Protein AF-A0AAW0JNK1-F1 (afdb_monomer)

pLDDT: mean 72.62, std 18.46, range [30.25, 90.38]

Radius of gyration: 19.24 Å; Cα contacts (8 Å, |Δi|>4): 145; chains: 1; bounding box: 50×34×42 Å

Organism: Quercus suber (NCBI:txid58331)

Solvent-accessible surface area (backbone atoms only — not comparable to full-atom values): 7433 Å² total; per-residue (Å²): 136,84,82,71,46,81,46,77,49,74,52,76,46,60,52,57,95,60,93,60,35,86,75,41,52,74,50,39,40,41,36,44,36,30,74,84,40,90,42,68,67,61,91,78,71,60,49,79,70,88,80,97,74,88,43,70,46,66,87,48,89,91,49,86,42,62,51,79,50,91,86,62,70,65,60,46,52,51,50,19,55,48,36,47,73,55,46,91,70,65,83,69,82,94,64,83,85,69,64,99,65,90,74,58,56,8,43,47,83,45,79,61,76,134

InterPro domains:
  IPR013528 Hydroxymethylglutaryl-coenzyme A synthase, N-terminal [PF01154] (10-38)
  IPR013746 Hydroxymethylglutaryl-coenzyme A synthase, C-terminal domain [PF08540] (39-66)
  IPR016039 Thiolase-like [G3DSA:3.40.47.10] (6-85)

Secondary structure (DSSP, 8-state):
-PPPEEEEEEEEE---SSTTGGG-EEEEEEEEEEET-SEE--TT----------SEE---TT-SPPEE-S--HHHHHHHHHHHHHHTTS----S---S-SS---EEEEEEEE--

Structure (mmCIF, N/CA/C/O backbone):
data_AF-A0AAW0JNK1-F1
#
_entry.id   AF-A0AAW0JNK1-F1
#
loop_
_atom_site.group_PDB
_atom_site.id
_atom_site.type_symbol
_atom_site.label_atom_id
_atom_site.label_alt_id
_atom_site.label_comp_id
_atom_site.label_asym_id
_atom_site.label_entity_id
_atom_site.label_seq_id
_atom_site.pdbx_PDB_ins_code
_atom_site.Cartn_x
_atom_site.Cartn_y
_atom_site.Cartn_z
_atom_site.occupancy
_atom_site.B_iso_or_equiv
_atom_site.auth_seq_id
_atom_site.auth_comp_id
_atom_site.auth_asym_id
_atom_site.auth_atom_id
_atom_site.pdbx_PDB_model_num
ATOM 1 N N . MET A 1 1 ? -21.231 -11.795 23.353 1.00 54.16 1 MET A N 1
ATOM 2 C CA . MET A 1 1 ? -19.908 -12.040 22.741 1.00 54.16 1 MET A CA 1
ATOM 3 C C . MET A 1 1 ? -19.874 -11.276 21.424 1.00 54.16 1 MET A C 1
ATOM 5 O O . MET A 1 1 ? -20.592 -11.650 20.509 1.00 54.16 1 MET A O 1
ATOM 9 N N . LEU A 1 2 ? -19.198 -10.124 21.371 1.00 57.62 2 LEU A N 1
ATOM 10 C CA . LEU A 1 2 ? -19.152 -9.286 20.163 1.00 57.62 2 LEU A CA 1
ATOM 11 C C . LEU A 1 2 ? -18.165 -9.913 19.161 1.00 57.62 2 LEU A C 1
ATOM 13 O O . LEU A 1 2 ? -17.064 -10.269 19.581 1.00 57.62 2 LEU A O 1
ATOM 17 N N . PRO A 1 3 ? -18.527 -10.084 17.877 1.00 63.84 3 PRO A N 1
ATOM 18 C CA . PRO A 1 3 ? -17.631 -10.697 16.905 1.00 63.84 3 PRO A CA 1
ATOM 19 C C . PRO A 1 3 ? -16.473 -9.747 16.576 1.00 63.84 3 PRO A C 1
ATOM 21 O O . PRO A 1 3 ? -16.687 -8.602 16.175 1.00 63.84 3 PRO A O 1
ATOM 24 N N . LEU A 1 4 ? -15.245 -10.237 16.745 1.00 72.00 4 LEU A N 1
ATOM 25 C CA . LEU A 1 4 ? -14.027 -9.588 16.265 1.00 72.00 4 LEU A CA 1
ATOM 26 C C . LEU A 1 4 ? -13.764 -10.035 14.824 1.00 72.00 4 LEU A C 1
ATOM 28 O O . LEU A 1 4 ? -13.703 -11.232 14.543 1.00 72.00 4 LEU A O 1
ATOM 32 N N . LEU A 1 5 ? -13.596 -9.079 13.915 1.00 77.81 5 LEU A N 1
ATOM 33 C CA . LEU A 1 5 ? -13.243 -9.346 12.524 1.00 77.81 5 LEU A CA 1
ATOM 34 C C . LEU A 1 5 ? -11.720 -9.284 12.366 1.00 77.81 5 LEU A C 1
ATOM 36 O O . LEU A 1 5 ? -11.083 -8.331 12.811 1.00 77.81 5 LEU A O 1
ATOM 40 N N . HIS A 1 6 ? -11.147 -10.290 11.711 1.00 84.12 6 HIS A N 1
ATOM 41 C CA . HIS A 1 6 ? -9.720 -10.360 11.410 1.00 84.12 6 HIS A CA 1
ATOM 42 C C . HIS A 1 6 ? -9.507 -10.062 9.926 1.00 84.12 6 HIS A C 1
ATOM 44 O O . HIS A 1 6 ? -10.127 -10.693 9.072 1.00 84.12 6 HIS A O 1
ATOM 50 N N . LEU A 1 7 ? -8.638 -9.100 9.622 1.00 84.19 7 LEU A N 1
ATOM 51 C CA . LEU A 1 7 ? -8.221 -8.754 8.268 1.00 84.19 7 LEU A CA 1
ATOM 52 C C . LEU A 1 7 ? -6.709 -8.961 8.152 1.00 84.19 7 LEU A C 1
ATOM 54 O O . LEU A 1 7 ? -5.952 -8.425 8.956 1.00 84.19 7 LEU A O 1
ATOM 58 N N . ALA A 1 8 ? -6.268 -9.719 7.152 1.00 87.50 8 ALA A N 1
ATOM 59 C CA . ALA A 1 8 ? -4.855 -9.947 6.870 1.00 87.50 8 ALA A CA 1
ATOM 60 C C . ALA A 1 8 ? -4.520 -9.453 5.462 1.00 87.50 8 ALA A C 1
ATOM 62 O O . ALA A 1 8 ? -5.263 -9.716 4.516 1.00 87.50 8 ALA A O 1
ATOM 63 N N . THR A 1 9 ? -3.403 -8.743 5.326 1.00 86.88 9 THR A N 1
ATOM 64 C CA . THR A 1 9 ? -2.850 -8.329 4.037 1.00 86.88 9 THR A CA 1
ATOM 65 C C . THR A 1 9 ? -1.389 -8.738 3.950 1.00 86.88 9 THR A C 1
ATOM 67 O O . THR A 1 9 ? -0.624 -8.606 4.905 1.00 86.88 9 THR A O 1
ATOM 70 N N . THR A 1 10 ? -0.994 -9.252 2.791 1.00 88.69 10 THR A N 1
ATOM 71 C CA . THR A 1 10 ? 0.381 -9.649 2.493 1.00 88.69 10 THR A CA 1
ATOM 72 C C . THR A 1 10 ? 0.746 -9.153 1.104 1.00 88.69 10 THR A C 1
ATOM 74 O O . THR A 1 10 ? -0.091 -9.123 0.202 1.00 88.69 10 THR A O 1
ATOM 77 N N . ALA A 1 11 ? 1.989 -8.715 0.935 1.00 86.69 11 ALA A N 1
ATOM 78 C CA . ALA A 1 11 ? 2.492 -8.248 -0.345 1.00 86.69 11 ALA A CA 1
ATOM 79 C C . ALA A 1 11 ? 3.959 -8.635 -0.516 1.00 86.69 11 ALA A C 1
ATOM 81 O O . ALA A 1 11 ? 4.747 -8.553 0.428 1.00 86.69 11 ALA A O 1
ATOM 82 N N . ILE A 1 12 ? 4.309 -9.008 -1.744 1.00 88.62 12 ILE A N 1
ATOM 83 C CA . ILE A 1 12 ? 5.680 -9.176 -2.214 1.00 88.62 12 ILE A CA 1
ATOM 84 C C . ILE A 1 12 ? 5.821 -8.435 -3.539 1.00 88.62 12 ILE A C 1
ATOM 86 O O . ILE A 1 12 ? 4.969 -8.548 -4.423 1.00 88.62 12 ILE A O 1
ATOM 90 N N . VAL A 1 13 ? 6.876 -7.638 -3.654 1.00 86.12 13 VAL A N 1
ATOM 91 C CA . VAL A 1 13 ? 7.157 -6.825 -4.832 1.00 86.12 13 VAL A CA 1
ATOM 92 C C . VAL A 1 13 ? 8.585 -7.100 -5.273 1.00 86.12 13 VAL A C 1
ATOM 94 O O . VAL A 1 13 ? 9.534 -6.823 -4.537 1.00 86.12 13 VAL A O 1
ATOM 97 N N . VAL A 1 14 ? 8.712 -7.645 -6.482 1.00 85.44 14 VAL A N 1
ATOM 98 C CA . VAL A 1 14 ? 9.983 -8.011 -7.108 1.00 85.44 14 VAL A CA 1
ATOM 99 C C . VAL A 1 14 ? 10.082 -7.285 -8.445 1.00 85.44 14 VAL A C 1
ATOM 101 O O . VAL A 1 14 ? 9.170 -7.353 -9.269 1.00 85.44 14 VAL A O 1
ATOM 104 N N . TYR A 1 15 ? 11.195 -6.588 -8.651 1.00 86.00 15 TYR A N 1
ATOM 105 C CA . TYR A 1 15 ? 11.499 -5.874 -9.887 1.00 86.00 15 TYR A CA 1
ATOM 106 C C . TYR A 1 15 ? 12.697 -6.512 -10.584 1.00 86.00 15 TYR A C 1
ATOM 108 O O . TYR A 1 15 ? 13.571 -7.080 -9.928 1.00 86.00 15 TYR A O 1
ATOM 116 N N . ALA A 1 16 ? 12.725 -6.407 -11.912 1.00 85.38 16 ALA A N 1
ATOM 117 C CA . ALA A 1 16 ? 13.893 -6.777 -12.699 1.00 85.38 16 ALA A CA 1
ATOM 118 C C . ALA A 1 16 ? 15.073 -5.843 -12.376 1.00 85.38 16 ALA A C 1
ATOM 120 O O . ALA A 1 16 ? 14.892 -4.776 -11.778 1.00 85.38 16 ALA A O 1
ATOM 121 N N . GLU A 1 17 ? 16.279 -6.239 -12.784 1.00 83.25 17 GLU A N 1
ATOM 122 C CA . GLU A 1 17 ? 17.468 -5.394 -12.661 1.00 83.25 17 GLU A CA 1
ATOM 123 C C . GLU A 1 17 ? 17.242 -4.030 -13.327 1.00 83.25 17 GLU A C 1
ATOM 125 O O . GLU A 1 17 ? 16.715 -3.934 -14.437 1.00 83.25 17 GLU A O 1
ATOM 130 N N . GLY A 1 18 ? 17.622 -2.962 -12.626 1.00 83.88 18 GLY A N 1
ATOM 131 C CA . GLY A 1 18 ? 17.409 -1.593 -13.080 1.00 83.88 18 GLY A CA 1
ATOM 132 C C . GLY A 1 18 ? 17.026 -0.641 -11.944 1.00 83.88 18 GLY A C 1
ATOM 133 O O . GLY A 1 18 ? 17.055 -1.008 -10.769 1.00 83.88 18 GLY A O 1
ATOM 134 N N . PRO A 1 19 ? 16.632 0.602 -12.267 1.00 82.44 19 PRO A N 1
ATOM 135 C CA . PRO A 1 19 ? 16.394 1.652 -11.273 1.00 82.44 19 PRO A CA 1
ATOM 136 C C . PRO A 1 19 ? 15.204 1.376 -10.340 1.00 82.44 19 PRO A C 1
ATOM 138 O O . PRO A 1 19 ? 15.123 1.974 -9.270 1.00 82.44 19 PRO A O 1
ATOM 141 N N . ALA A 1 20 ? 14.289 0.474 -10.714 1.00 81.88 20 ALA A N 1
ATOM 142 C CA . ALA A 1 20 ? 13.151 0.081 -9.880 1.00 81.88 20 ALA A CA 1
ATOM 143 C C . ALA A 1 20 ? 13.508 -0.984 -8.823 1.00 81.88 20 ALA A C 1
ATOM 145 O O . ALA A 1 20 ? 12.812 -1.095 -7.814 1.00 81.88 20 ALA A O 1
ATOM 146 N N . GLN A 1 21 ? 14.611 -1.723 -8.998 1.00 85.00 21 GLN A N 1
ATOM 147 C CA . GLN A 1 21 ? 15.061 -2.784 -8.089 1.00 85.00 21 GLN A CA 1
ATOM 148 C C . GLN A 1 21 ? 15.128 -2.388 -6.599 1.00 85.00 21 GLN A C 1
ATOM 150 O O . GLN A 1 21 ? 14.599 -3.145 -5.782 1.00 85.00 21 GLN A O 1
ATOM 155 N N . PRO A 1 22 ? 15.674 -1.217 -6.197 1.00 86.38 22 PRO A N 1
ATOM 156 C CA . PRO A 1 22 ? 15.722 -0.831 -4.783 1.00 86.38 22 PRO A CA 1
ATOM 157 C C . PRO A 1 22 ? 14.347 -0.547 -4.159 1.00 86.38 22 PRO A C 1
ATOM 159 O O . PRO A 1 22 ? 14.258 -0.390 -2.946 1.00 86.38 22 PRO A O 1
ATOM 162 N N . THR A 1 23 ? 13.273 -0.470 -4.953 1.00 87.19 23 THR A N 1
ATOM 163 C CA . THR A 1 23 ? 11.906 -0.230 -4.454 1.00 87.19 23 THR A CA 1
ATOM 164 C C . THR A 1 23 ? 11.120 -1.515 -4.167 1.00 87.19 23 THR A C 1
ATOM 166 O O . THR A 1 23 ? 9.950 -1.448 -3.785 1.00 87.19 23 THR A O 1
ATOM 169 N N . GLY A 1 24 ? 11.739 -2.686 -4.354 1.00 86.19 24 GLY A N 1
ATOM 170 C CA . GLY A 1 24 ? 11.154 -3.978 -3.992 1.00 86.19 24 GLY A CA 1
ATOM 171 C C . GLY A 1 24 ? 11.045 -4.186 -2.477 1.00 86.19 24 GLY A C 1
ATOM 172 O O . GLY A 1 24 ? 11.608 -3.440 -1.677 1.00 86.19 24 GLY A O 1
ATOM 173 N N . GLY A 1 25 ? 10.317 -5.224 -2.069 1.00 89.56 25 GLY A N 1
ATOM 174 C CA . GLY A 1 25 ? 10.161 -5.569 -0.656 1.00 89.56 25 GLY A CA 1
ATOM 175 C C . GLY A 1 25 ? 9.018 -6.542 -0.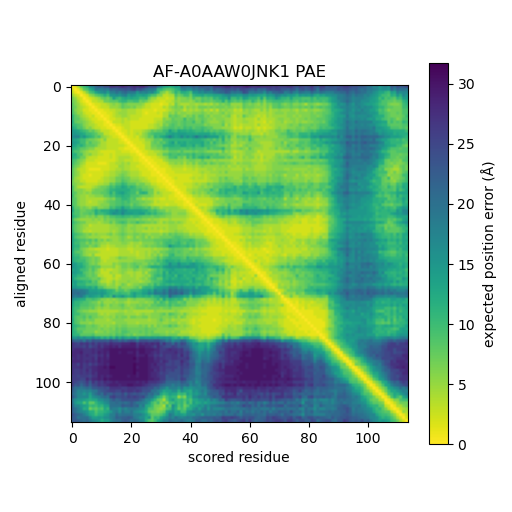386 1.00 89.56 25 GLY A C 1
ATOM 176 O O . GLY A 1 25 ? 8.231 -6.870 -1.275 1.00 89.56 25 GLY A O 1
ATOM 177 N N . ALA A 1 26 ? 8.918 -6.996 0.862 1.00 90.38 26 ALA A N 1
ATOM 178 C CA . ALA A 1 26 ? 7.844 -7.863 1.329 1.00 90.38 26 ALA A CA 1
ATOM 179 C C . ALA A 1 26 ? 7.314 -7.383 2.684 1.00 90.38 26 ALA A C 1
ATOM 181 O O . ALA A 1 26 ? 8.079 -6.909 3.525 1.00 90.38 26 ALA A O 1
ATOM 182 N N . ALA A 1 27 ? 6.003 -7.498 2.893 1.00 88.62 27 ALA A N 1
ATOM 183 C CA . ALA A 1 27 ? 5.360 -7.116 4.144 1.00 88.62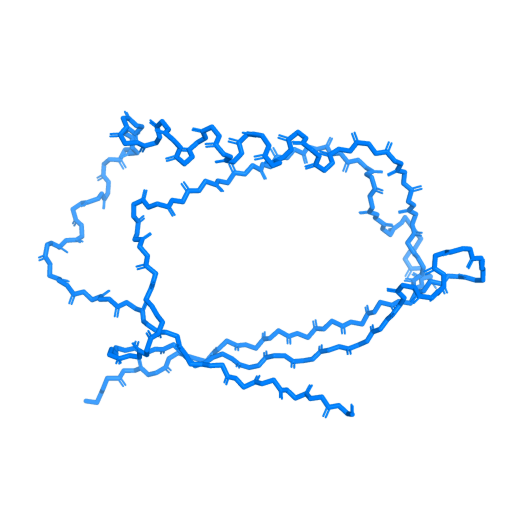 27 ALA A CA 1
ATOM 184 C C . ALA A 1 27 ? 4.087 -7.927 4.403 1.00 88.62 27 ALA A C 1
ATOM 186 O O . ALA A 1 27 ? 3.375 -8.317 3.474 1.00 88.62 27 ALA A O 1
ATOM 187 N N . ALA A 1 28 ? 3.779 -8.120 5.685 1.00 88.12 28 ALA A N 1
ATOM 188 C CA . ALA A 1 28 ? 2.528 -8.692 6.158 1.00 88.12 28 ALA A CA 1
ATOM 189 C C . ALA A 1 28 ? 1.958 -7.828 7.290 1.00 88.12 28 ALA A C 1
ATOM 191 O O . ALA A 1 28 ? 2.673 -7.439 8.217 1.00 88.12 28 ALA A O 1
ATOM 192 N N . ILE A 1 29 ? 0.665 -7.521 7.212 1.00 87.00 29 ILE A N 1
ATOM 193 C CA . ILE A 1 29 ? -0.050 -6.732 8.215 1.00 87.00 29 ILE A CA 1
ATOM 194 C C . ILE A 1 29 ? -1.312 -7.493 8.611 1.00 87.00 29 ILE A C 1
ATOM 196 O O . ILE A 1 29 ? -2.113 -7.889 7.764 1.00 87.00 29 ILE A O 1
ATOM 200 N N . ALA A 1 30 ? -1.496 -7.671 9.916 1.00 86.56 30 ALA A N 1
ATOM 201 C CA . ALA A 1 30 ? -2.723 -8.195 10.491 1.00 86.56 30 ALA A CA 1
ATOM 202 C C . ALA A 1 30 ? -3.454 -7.074 11.229 1.00 86.56 30 ALA A C 1
ATOM 204 O O . ALA A 1 30 ? -2.870 -6.284 11.972 1.00 86.56 30 ALA A O 1
ATOM 205 N N . ILE A 1 31 ? -4.753 -6.992 10.995 1.00 86.69 31 ILE A N 1
ATOM 206 C CA . ILE A 1 31 ? -5.610 -5.923 11.463 1.00 86.69 31 ILE A CA 1
ATOM 207 C C . ILE A 1 31 ? -6.800 -6.554 12.181 1.00 86.69 31 ILE A C 1
ATOM 209 O O . ILE A 1 31 ? -7.573 -7.309 11.590 1.00 86.69 31 ILE A O 1
ATOM 213 N N . LEU A 1 32 ? -6.960 -6.220 13.458 1.00 84.00 32 LEU A N 1
ATOM 214 C CA . LEU A 1 32 ? -8.103 -6.627 14.264 1.00 84.00 32 LEU A CA 1
ATOM 215 C C . LEU A 1 32 ? -9.143 -5.503 14.267 1.00 84.00 32 LEU A C 1
ATOM 217 O O . LEU A 1 32 ? -8.852 -4.366 14.642 1.00 84.00 32 LEU A O 1
ATOM 221 N N . ILE A 1 33 ? -10.360 -5.822 13.838 1.00 84.19 33 ILE A N 1
ATOM 222 C CA . ILE A 1 33 ? -11.487 -4.894 13.753 1.00 84.19 33 ILE A CA 1
ATOM 223 C C . ILE A 1 33 ? -12.507 -5.279 14.821 1.00 84.19 33 ILE A C 1
ATOM 225 O O . ILE A 1 33 ? -13.036 -6.392 14.828 1.00 84.19 33 ILE A O 1
ATOM 229 N N . GLY A 1 34 ? -12.822 -4.335 15.702 1.00 81.88 34 GLY A N 1
ATOM 230 C CA . GLY A 1 34 ? -13.773 -4.542 16.786 1.00 81.88 34 GLY A CA 1
ATOM 231 C C . GLY A 1 34 ? -14.450 -3.249 17.243 1.00 81.88 34 GLY A C 1
ATOM 232 O O . GLY A 1 34 ? -14.066 -2.150 16.829 1.00 81.88 34 GLY A O 1
ATOM 233 N N . PRO A 1 35 ? -15.486 -3.353 18.085 1.00 78.31 35 PRO A N 1
ATOM 234 C CA . PRO A 1 35 ? -16.001 -2.199 18.809 1.00 78.31 35 PRO A CA 1
ATOM 235 C C . PRO A 1 35 ? -14.924 -1.657 19.768 1.00 78.31 35 PRO A C 1
ATOM 237 O O . PRO A 1 35 ? -14.067 -2.394 20.241 1.00 78.31 35 PRO A O 1
ATOM 240 N N . ASP A 1 36 ? -14.944 -0.351 20.030 1.00 77.12 36 ASP A N 1
ATOM 241 C CA . ASP A 1 36 ? -14.117 0.325 21.049 1.00 77.12 36 ASP A CA 1
ATOM 242 C C . ASP A 1 36 ? -12.575 0.340 20.917 1.00 77.12 36 ASP A C 1
ATOM 244 O O . ASP A 1 36 ? -11.899 0.886 21.782 1.00 77.12 36 ASP A O 1
ATOM 248 N N . ALA A 1 37 ? -12.005 -0.067 19.781 1.00 75.06 37 ALA A N 1
ATOM 249 C CA . ALA A 1 37 ? -10.579 0.128 19.467 1.00 75.06 37 ALA A CA 1
ATOM 250 C C . ALA A 1 37 ? -10.083 1.612 19.397 1.00 75.06 37 ALA A C 1
ATOM 252 O O . ALA A 1 37 ? -10.868 2.556 19.270 1.00 75.06 37 ALA A O 1
ATOM 253 N N . PRO A 1 38 ? -8.761 1.854 19.459 1.00 78.00 38 PRO A N 1
ATOM 254 C CA . PRO A 1 38 ? -8.194 3.206 19.550 1.00 78.00 38 PRO A CA 1
ATOM 255 C C . PRO A 1 38 ? -8.298 4.033 18.256 1.00 78.00 38 PRO A C 1
ATOM 257 O O . PRO A 1 38 ? -8.334 5.259 18.320 1.00 78.00 38 PRO A O 1
ATOM 260 N N . ILE A 1 39 ? -8.385 3.396 17.082 1.00 82.75 39 ILE A N 1
ATOM 261 C CA . ILE A 1 39 ? -8.475 4.076 15.777 1.00 82.75 39 ILE A CA 1
ATOM 262 C C . ILE A 1 39 ? -9.866 3.841 15.191 1.00 82.75 39 ILE A C 1
ATOM 264 O O . ILE A 1 39 ? -10.272 2.699 15.032 1.00 82.75 39 ILE A O 1
ATOM 268 N N . THR A 1 40 ? -10.620 4.896 14.876 1.00 80.38 40 THR A N 1
ATOM 269 C CA . THR A 1 40 ? -12.014 4.785 14.400 1.00 80.38 40 THR A CA 1
ATOM 270 C C . THR A 1 40 ? -12.159 5.297 12.973 1.00 80.38 40 THR A C 1
ATOM 272 O O . THR A 1 40 ? -11.645 6.365 12.660 1.00 80.38 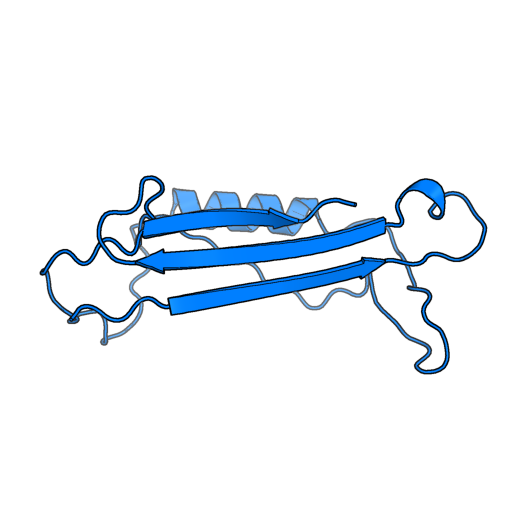40 THR A O 1
ATOM 275 N N . PHE A 1 41 ? -12.916 4.588 12.133 1.00 80.75 41 PHE A N 1
ATOM 276 C CA . PHE A 1 41 ? -13.292 5.088 10.808 1.00 80.75 41 PHE A CA 1
ATOM 277 C C . PHE A 1 41 ? -14.485 6.051 10.873 1.00 80.75 41 PHE A C 1
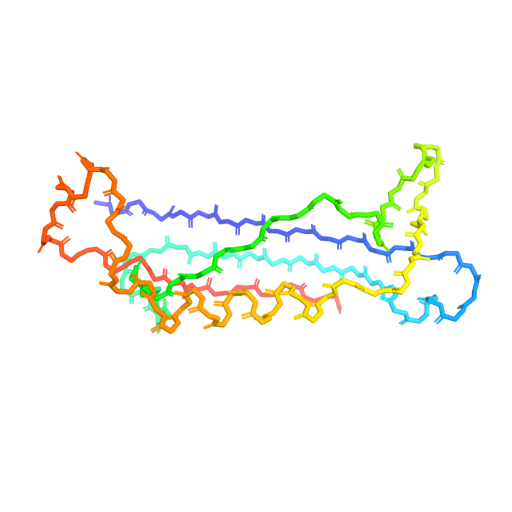ATOM 279 O O . PHE A 1 41 ? -15.497 5.762 11.517 1.00 80.75 41 PHE A O 1
ATOM 286 N N . GLU A 1 42 ? -14.401 7.165 10.148 1.00 80.88 42 GLU A N 1
ATOM 287 C CA . GLU A 1 42 ? -15.517 8.090 9.942 1.00 80.88 42 GLU A CA 1
ATOM 288 C C . GLU A 1 42 ? -16.308 7.695 8.690 1.00 80.88 42 GLU A C 1
ATOM 290 O O . GLU A 1 42 ? -15.826 7.819 7.568 1.00 80.88 42 GLU A O 1
ATOM 295 N N . GLY A 1 43 ? -17.543 7.215 8.864 1.00 71.69 43 GLY A N 1
ATOM 296 C CA . GLY A 1 43 ? -18.328 6.647 7.758 1.00 71.69 43 GLY A CA 1
ATOM 297 C C . GLY A 1 43 ? -18.676 7.626 6.628 1.00 71.69 43 GLY A C 1
ATOM 298 O O . GLY A 1 43 ? -18.882 7.191 5.498 1.00 71.69 43 GLY A O 1
ATOM 299 N N . ARG A 1 44 ? -18.723 8.934 6.916 1.00 75.69 44 ARG A N 1
ATOM 300 C CA . ARG A 1 44 ? -19.095 9.986 5.950 1.00 75.69 44 ARG A CA 1
ATOM 301 C C . ARG A 1 44 ? -17.902 10.647 5.254 1.00 75.69 44 ARG A C 1
ATOM 303 O O . ARG A 1 44 ? -18.092 11.320 4.252 1.00 75.69 44 ARG A O 1
ATOM 310 N N . VAL A 1 45 ? -16.677 10.434 5.736 1.00 81.50 45 VAL A N 1
ATOM 311 C CA . VAL A 1 45 ? -15.471 11.077 5.190 1.00 81.50 45 VAL A CA 1
ATOM 312 C C . VAL A 1 45 ? -14.692 10.051 4.370 1.00 81.50 45 VAL A C 1
ATOM 314 O O . VAL A 1 45 ? -13.710 9.466 4.822 1.00 81.50 45 VAL A O 1
ATOM 317 N N . ARG A 1 46 ? -15.167 9.784 3.148 1.00 81.94 46 ARG A N 1
ATOM 318 C CA . ARG A 1 46 ? -14.541 8.837 2.210 1.00 81.94 46 ARG A CA 1
ATOM 319 C C . ARG A 1 46 ? -14.636 9.335 0.770 1.00 81.94 46 ARG A C 1
ATOM 321 O O . ARG A 1 46 ? -15.641 9.913 0.381 1.00 81.94 46 ARG A O 1
ATOM 328 N N . GLY A 1 47 ? -13.609 9.067 -0.032 1.00 83.12 47 GLY A N 1
ATOM 329 C CA . GLY A 1 47 ? -13.609 9.356 -1.466 1.00 83.12 47 GLY A CA 1
ATOM 330 C C . GLY A 1 47 ? -12.851 8.279 -2.228 1.00 83.12 47 GLY A C 1
ATOM 331 O O . GLY A 1 47 ?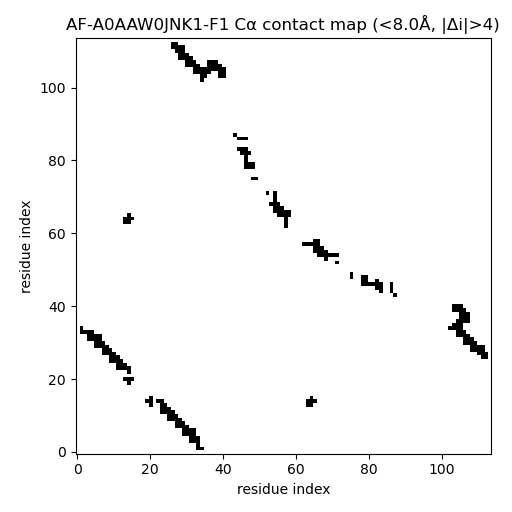 -11.697 7.987 -1.913 1.00 83.12 4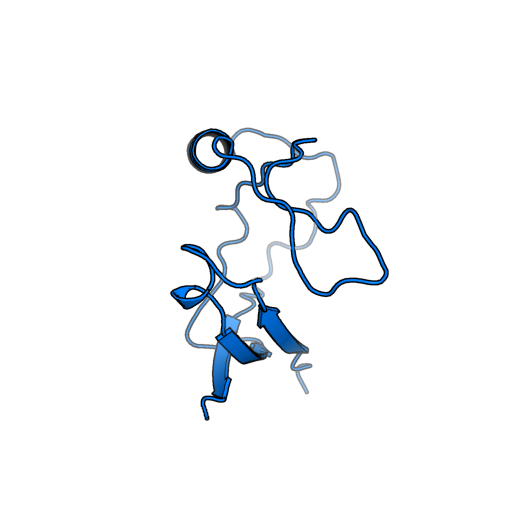7 GLY A O 1
ATOM 332 N N . THR A 1 48 ? -13.496 7.688 -3.227 1.00 84.75 48 THR A N 1
ATOM 333 C CA . THR A 1 48 ? -12.911 6.688 -4.126 1.00 84.75 48 THR A CA 1
ATOM 334 C C . THR A 1 48 ? -12.693 7.294 -5.513 1.00 84.75 48 THR A C 1
ATOM 336 O O . THR A 1 48 ? -13.350 8.261 -5.895 1.00 84.75 48 THR A O 1
ATOM 339 N N . TYR A 1 49 ? -11.718 6.759 -6.243 1.00 85.81 49 TYR A N 1
ATOM 340 C CA . TYR A 1 49 ? -11.454 7.073 -7.646 1.00 85.81 49 TYR A CA 1
ATOM 341 C C . TYR A 1 49 ? -11.004 5.781 -8.321 1.00 85.81 49 TYR A C 1
ATOM 343 O O . TYR A 1 49 ? -10.117 5.105 -7.794 1.00 85.81 49 TYR A O 1
ATOM 351 N N . MET A 1 50 ? -11.630 5.442 -9.442 1.00 86.81 50 MET A N 1
ATOM 352 C CA . MET A 1 50 ? -11.287 4.292 -10.273 1.00 86.81 50 MET A CA 1
ATOM 353 C C . MET A 1 50 ? -11.211 4.774 -11.719 1.00 86.81 50 MET A C 1
ATOM 355 O O . MET A 1 50 ? -12.108 5.481 -12.173 1.00 86.81 50 MET A O 1
ATOM 359 N N . ALA A 1 51 ? -10.139 4.409 -12.413 1.00 86.00 51 ALA A N 1
ATOM 360 C CA . ALA A 1 51 ? -9.907 4.739 -13.811 1.00 86.00 51 ALA A CA 1
ATOM 361 C C . ALA A 1 51 ? -9.247 3.553 -14.511 1.00 86.00 51 ALA A C 1
ATOM 363 O O . ALA A 1 51 ? -8.586 2.731 -13.872 1.00 86.00 51 ALA A O 1
ATOM 364 N N . HIS A 1 52 ? -9.466 3.459 -15.817 1.00 88.88 52 HIS A N 1
ATOM 365 C CA . HIS A 1 52 ? -8.883 2.426 -16.656 1.00 88.88 52 HIS A CA 1
ATOM 366 C C . HIS A 1 52 ? -7.562 2.933 -17.248 1.00 88.88 52 HIS A C 1
ATOM 368 O O . HIS A 1 52 ? -7.549 3.484 -18.346 1.00 88.88 52 HIS A O 1
ATOM 374 N N . ASP A 1 53 ? -6.469 2.733 -16.510 1.00 84.88 53 ASP A N 1
ATOM 375 C CA . ASP A 1 53 ? -5.126 3.201 -16.870 1.00 84.88 53 ASP A CA 1
ATOM 376 C C . ASP A 1 53 ? -4.092 2.070 -16.740 1.00 84.88 53 ASP A C 1
ATOM 378 O O . ASP A 1 53 ? -4.117 1.300 -15.778 1.00 84.88 53 ASP A O 1
ATOM 382 N N . TYR A 1 54 ? -3.129 2.008 -17.664 1.00 84.38 54 TYR A N 1
ATOM 383 C CA . TYR A 1 54 ? -2.091 0.964 -17.724 1.00 84.38 54 TYR A CA 1
ATOM 384 C C . TYR A 1 54 ? -0.726 1.429 -17.201 1.00 84.38 54 TYR A C 1
ATOM 386 O O . TYR A 1 54 ? 0.309 1.210 -17.817 1.00 84.38 54 TYR A O 1
ATOM 394 N N . TYR A 1 55 ? -0.703 2.067 -16.035 1.00 84.31 55 TYR A N 1
ATOM 395 C CA . TYR A 1 55 ? 0.534 2.636 -15.484 1.00 84.31 55 TYR A CA 1
ATOM 396 C C . TYR A 1 55 ? 1.400 1.628 -14.705 1.00 84.31 55 TYR A C 1
ATOM 398 O O . TYR A 1 55 ? 2.612 1.797 -14.603 1.00 84.31 55 TYR A O 1
ATOM 406 N N . PHE A 1 56 ? 0.795 0.589 -14.118 1.00 87.19 56 PHE A N 1
ATOM 407 C CA . PHE A 1 56 ? 1.498 -0.446 -13.356 1.00 87.19 56 PHE A CA 1
ATOM 408 C C . PHE A 1 56 ? 0.725 -1.762 -13.407 1.00 87.19 56 PHE A C 1
ATOM 410 O O . PHE A 1 56 ? -0.355 -1.877 -12.827 1.00 87.19 56 PHE A O 1
ATOM 417 N N . TYR A 1 57 ? 1.257 -2.751 -14.122 1.00 88.75 57 TYR A N 1
ATOM 418 C CA . TYR A 1 57 ? 0.551 -4.007 -14.380 1.00 88.75 57 TYR A CA 1
ATOM 419 C C . TYR A 1 57 ? 1.516 -5.155 -14.701 1.00 88.75 57 TYR A C 1
ATOM 421 O O . TYR A 1 57 ? 2.713 -4.949 -14.893 1.00 88.75 57 TYR A O 1
ATOM 429 N N . LYS A 1 58 ? 0.998 -6.388 -14.750 1.00 89.38 58 LYS A N 1
ATOM 430 C CA . LYS A 1 58 ? 1.755 -7.592 -15.128 1.00 89.38 58 LYS A CA 1
ATOM 431 C C . LYS A 1 58 ? 1.258 -8.122 -16.481 1.00 89.38 58 LYS A C 1
ATOM 433 O O . LYS A 1 58 ? 0.278 -8.862 -16.494 1.00 89.38 58 LYS A O 1
ATOM 438 N N . PRO A 1 59 ? 1.882 -7.742 -17.614 1.00 87.06 59 PRO A N 1
ATOM 439 C CA . PRO A 1 59 ? 1.472 -8.233 -18.934 1.00 87.06 59 PRO A CA 1
ATOM 440 C C . PRO A 1 59 ? 1.847 -9.696 -19.183 1.00 87.06 59 PRO A C 1
ATOM 442 O O . PRO A 1 59 ? 1.124 -10.409 -19.871 1.00 87.06 59 PRO A O 1
ATOM 445 N N . ASN A 1 60 ? 2.988 -10.142 -18.652 1.00 86.75 60 ASN A N 1
ATOM 446 C CA . ASN A 1 60 ? 3.489 -11.496 -18.849 1.00 86.75 60 ASN A CA 1
ATOM 447 C C . ASN A 1 60 ? 3.179 -12.356 -17.619 1.00 86.75 60 ASN A C 1
ATOM 449 O O . ASN A 1 60 ? 3.776 -12.159 -16.565 1.00 86.75 60 ASN A O 1
ATOM 453 N N . LEU A 1 61 ? 2.288 -13.338 -17.767 1.00 87.12 61 LEU A N 1
ATOM 454 C CA . LEU A 1 61 ? 1.887 -14.231 -16.673 1.00 87.12 61 LEU A CA 1
ATOM 455 C C . LEU A 1 61 ? 3.011 -15.165 -16.197 1.00 87.12 61 LEU A C 1
ATOM 457 O O . LEU A 1 61 ? 2.949 -15.658 -15.076 1.00 87.12 61 LEU A O 1
ATOM 461 N N . ALA A 1 62 ? 4.029 -15.407 -17.028 1.00 88.19 62 ALA A N 1
ATOM 462 C CA . ALA A 1 62 ? 5.177 -16.238 -16.671 1.00 88.19 62 ALA A CA 1
ATOM 463 C C . ALA A 1 62 ? 6.266 -15.465 -15.904 1.00 88.19 62 ALA A C 1
ATOM 465 O O . ALA A 1 62 ? 7.249 -16.063 -15.474 1.00 88.19 62 ALA A O 1
ATOM 466 N N . SER A 1 63 ? 6.125 -14.143 -15.757 1.00 84.88 63 SER A N 1
ATOM 467 C CA . SER A 1 63 ? 7.110 -13.285 -15.102 1.00 84.88 63 SER A CA 1
ATOM 468 C C . SER A 1 63 ? 6.539 -12.650 -13.839 1.00 84.88 63 SER A C 1
ATOM 470 O O . SER A 1 63 ? 5.394 -12.204 -13.799 1.00 84.88 63 SER A O 1
ATOM 472 N N . GLU A 1 64 ? 7.363 -12.553 -12.798 1.00 82.75 64 GLU A N 1
ATOM 473 C CA . GLU A 1 64 ? 6.991 -11.837 -11.576 1.00 82.75 64 GLU A CA 1
ATOM 474 C C . GLU A 1 64 ? 7.086 -10.314 -11.728 1.00 82.75 64 GLU A C 1
ATOM 476 O O . GLU A 1 64 ? 6.488 -9.587 -10.927 1.00 82.75 64 GLU A O 1
ATOM 481 N N . TYR A 1 65 ? 7.784 -9.846 -12.767 1.00 83.38 65 TYR A N 1
ATOM 482 C CA . TYR A 1 65 ? 8.099 -8.445 -12.997 1.00 83.38 65 TYR A CA 1
ATOM 483 C C . TYR A 1 65 ? 6.926 -7.672 -13.603 1.00 83.38 65 TYR A C 1
ATOM 485 O O . TYR A 1 65 ? 6.150 -8.172 -14.418 1.00 83.38 65 TYR A O 1
ATOM 493 N N . THR A 1 66 ? 6.809 -6.411 -13.203 1.00 81.94 66 THR A N 1
ATOM 494 C CA . THR A 1 66 ? 5.750 -5.498 -13.643 1.00 81.94 66 THR A CA 1
ATOM 495 C C . THR A 1 66 ? 6.229 -4.589 -14.768 1.00 81.94 66 THR A C 1
ATOM 497 O O . THR A 1 66 ? 7.369 -4.127 -14.746 1.00 81.94 66 THR A O 1
ATOM 500 N N . ALA A 1 67 ? 5.333 -4.257 -15.694 1.00 82.94 67 ALA A N 1
ATOM 501 C CA . ALA A 1 67 ? 5.504 -3.125 -16.598 1.00 82.94 67 ALA A CA 1
ATOM 502 C C . ALA A 1 67 ? 5.126 -1.821 -15.877 1.00 82.94 67 ALA A C 1
ATOM 504 O O . ALA A 1 67 ? 4.189 -1.806 -15.072 1.00 82.94 67 ALA A O 1
ATOM 505 N N . PHE A 1 68 ? 5.863 -0.743 -16.154 1.00 81.12 68 PHE A N 1
ATOM 506 C CA . PHE A 1 68 ? 5.699 0.548 -15.490 1.00 81.12 68 PHE A CA 1
ATOM 507 C C . PHE A 1 68 ? 5.734 1.707 -16.489 1.00 81.12 68 PHE A C 1
ATOM 509 O O . PHE A 1 68 ? 6.667 1.814 -17.284 1.00 81.12 68 PHE A O 1
ATOM 516 N N . GLU A 1 69 ? 4.745 2.594 -16.390 1.00 78.12 69 GLU A N 1
ATOM 517 C CA . GLU A 1 69 ? 4.652 3.848 -17.135 1.00 78.12 69 GLU A CA 1
ATOM 518 C C . GLU A 1 69 ? 4.390 5.019 -16.175 1.00 78.12 69 GLU A C 1
ATOM 520 O O . GLU A 1 69 ? 3.700 4.895 -15.158 1.00 78.12 69 GLU A O 1
ATOM 525 N N . PHE A 1 70 ? 4.940 6.19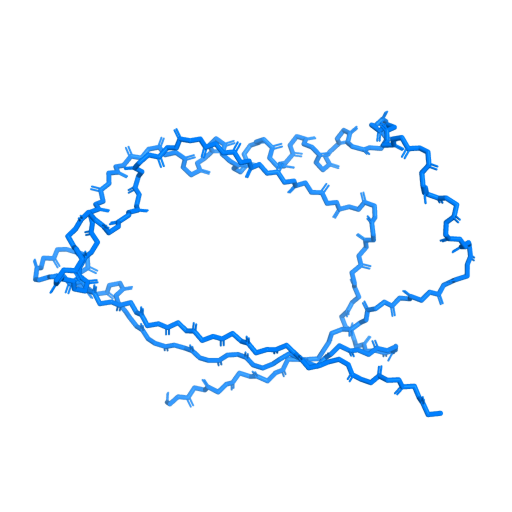1 -16.490 1.00 71.50 70 PHE A N 1
ATOM 526 C CA . PHE A 1 70 ? 4.785 7.384 -15.660 1.00 71.50 70 PHE A CA 1
ATOM 527 C C . PHE A 1 70 ? 3.476 8.116 -16.011 1.00 71.50 70 PHE A C 1
ATOM 529 O O . PHE A 1 70 ? 3.335 8.551 -17.150 1.00 71.50 70 PHE A O 1
ATOM 536 N N . GLY A 1 71 ? 2.566 8.359 -15.045 1.00 66.00 71 GLY A N 1
ATOM 537 C CA . GLY A 1 71 ? 1.655 9.518 -15.183 1.00 66.00 71 GLY A CA 1
ATOM 538 C C . GLY A 1 71 ? 0.171 9.489 -14.774 1.00 66.00 71 GLY A C 1
ATOM 539 O O . GLY A 1 71 ? -0.568 10.292 -15.329 1.00 66.00 71 GLY A O 1
ATOM 540 N N . CYS A 1 72 ? -0.316 8.709 -13.797 1.00 68.19 72 CYS A N 1
ATOM 541 C CA . CYS A 1 72 ? -1.746 8.800 -13.389 1.00 68.19 72 CYS A CA 1
ATOM 542 C C . CYS A 1 72 ? -2.014 9.094 -11.893 1.00 68.19 72 CYS A C 1
ATOM 544 O O . CYS A 1 72 ? -3.136 9.426 -11.503 1.00 68.19 72 CYS A O 1
ATOM 546 N N . HIS A 1 73 ? -1.001 9.006 -11.022 1.00 77.81 73 HIS A N 1
ATOM 547 C CA . HIS A 1 73 ? -1.217 8.991 -9.567 1.00 77.81 73 HIS A CA 1
ATOM 548 C C . HIS A 1 73 ? -1.839 10.290 -9.017 1.00 77.81 73 HIS A C 1
ATOM 550 O O . HIS A 1 73 ? -2.693 10.262 -8.125 1.00 77.81 73 HIS A O 1
ATOM 556 N N . LEU A 1 74 ? -1.434 11.440 -9.567 1.00 85.19 74 LEU A N 1
ATOM 557 C CA . LEU A 1 74 ? -1.902 12.753 -9.117 1.00 85.19 74 LEU A CA 1
ATOM 558 C C . LEU A 1 74 ? -3.385 12.989 -9.432 1.00 85.19 74 LEU A C 1
ATOM 560 O O . LEU A 1 74 ? -4.088 13.542 -8.584 1.00 85.19 74 LEU A O 1
ATOM 564 N N . HIS A 1 75 ? -3.885 12.503 -10.573 1.00 82.25 75 HIS A N 1
ATOM 565 C CA . HIS A 1 75 ? -5.304 12.611 -10.934 1.00 82.25 75 HIS A CA 1
ATOM 566 C C . HIS A 1 75 ? -6.201 11.878 -9.933 1.00 82.25 75 HIS A C 1
ATOM 568 O O . HIS A 1 75 ? -7.214 12.419 -9.479 1.00 82.25 75 HIS A O 1
ATOM 574 N N . GLY A 1 76 ? -5.787 10.683 -9.500 1.00 82.44 76 GLY A N 1
ATOM 575 C CA . GLY A 1 76 ? -6.510 9.942 -8.471 1.00 82.44 76 GLY A CA 1
ATOM 576 C C . GLY A 1 76 ? -6.510 10.647 -7.113 1.00 82.44 76 GLY A C 1
ATOM 577 O O . GLY A 1 76 ? -7.538 10.688 -6.434 1.00 82.44 76 GLY A O 1
ATOM 578 N N . ILE A 1 77 ? -5.389 11.258 -6.711 1.00 84.75 77 ILE A N 1
ATOM 579 C CA . ILE A 1 77 ? -5.315 12.038 -5.464 1.00 84.75 77 ILE A CA 1
ATOM 580 C C . ILE A 1 77 ? -6.236 13.258 -5.519 1.00 84.75 77 ILE A C 1
ATOM 582 O O . ILE A 1 77 ? -6.959 13.518 -4.555 1.00 84.75 77 ILE A O 1
ATOM 586 N N . GLN A 1 78 ? -6.212 14.010 -6.617 1.00 86.12 78 GLN A N 1
ATOM 587 C CA . GLN A 1 78 ? -7.032 15.209 -6.782 1.00 86.12 78 GLN A CA 1
ATOM 588 C C . GLN A 1 78 ? -8.525 14.870 -6.762 1.00 86.12 78 GLN A C 1
ATOM 590 O O . GLN A 1 78 ? -9.272 15.487 -6.002 1.00 86.12 78 GLN A O 1
ATOM 595 N N . SER A 1 79 ? -8.936 13.829 -7.490 1.00 84.25 79 SER A N 1
ATOM 596 C CA . SER A 1 79 ? -10.332 13.377 -7.543 1.00 84.25 79 SER A CA 1
ATOM 597 C C . SER A 1 79 ? -10.840 12.923 -6.173 1.00 84.25 79 SER A C 1
ATOM 599 O O . SER A 1 79 ? -11.907 13.340 -5.728 1.00 84.25 79 SER A O 1
ATOM 601 N N . ARG A 1 80 ? -10.044 12.140 -5.426 1.00 84.38 80 ARG A N 1
ATOM 602 C CA . ARG A 1 80 ? -10.417 11.734 -4.059 1.00 84.38 80 ARG A CA 1
ATOM 603 C C . ARG A 1 80 ? -10.514 12.921 -3.107 1.00 84.38 80 ARG A C 1
ATOM 605 O O . ARG A 1 80 ? -11.450 12.984 -2.315 1.00 84.38 80 ARG A O 1
ATOM 612 N N . ARG A 1 81 ? -9.573 13.870 -3.181 1.00 85.00 81 ARG A N 1
ATOM 613 C CA . ARG A 1 81 ? -9.620 15.102 -2.375 1.00 85.00 81 ARG A CA 1
ATOM 614 C C . ARG A 1 81 ? -10.869 15.922 -2.681 1.00 85.00 81 ARG A C 1
ATOM 616 O O . ARG A 1 81 ? -11.473 16.446 -1.752 1.00 85.00 81 ARG A O 1
ATOM 623 N N . PHE A 1 82 ? -11.261 16.017 -3.949 1.00 85.69 82 PHE A N 1
ATOM 624 C CA . PHE A 1 82 ? -12.498 16.677 -4.350 1.00 85.69 82 PHE A CA 1
ATOM 625 C C . PHE A 1 82 ? -13.724 15.964 -3.765 1.00 85.69 82 PHE A C 1
ATOM 627 O O . PHE A 1 82 ? -14.524 16.612 -3.095 1.00 85.69 82 PHE A O 1
ATOM 634 N N . ASN A 1 83 ? -13.815 14.639 -3.912 1.00 81.94 83 ASN A N 1
ATOM 635 C CA . ASN A 1 83 ? -14.934 13.842 -3.398 1.00 81.94 83 ASN A CA 1
ATOM 636 C C . ASN A 1 83 ? -15.068 13.928 -1.873 1.00 81.94 83 ASN A C 1
ATOM 638 O O . ASN A 1 83 ? -16.172 14.046 -1.363 1.00 81.94 83 ASN A O 1
ATOM 642 N N . ILE A 1 84 ? -13.957 13.939 -1.132 1.00 83.19 84 ILE A N 1
ATOM 643 C CA . ILE A 1 84 ? -13.991 14.102 0.331 1.00 83.19 84 ILE A CA 1
ATOM 644 C C . ILE A 1 84 ? -14.466 15.509 0.725 1.00 83.19 84 ILE A C 1
ATOM 646 O O . ILE A 1 84 ? -15.170 15.659 1.718 1.00 83.19 84 ILE A O 1
ATOM 650 N N . ARG A 1 85 ? -14.090 16.542 -0.042 1.00 80.69 85 ARG A N 1
ATOM 651 C CA . ARG A 1 85 ? -14.491 17.931 0.235 1.00 80.69 85 ARG A CA 1
ATOM 652 C C . ARG A 1 85 ? -15.959 18.213 -0.092 1.00 80.69 85 ARG A C 1
ATOM 654 O O . ARG A 1 85 ? -16.565 19.008 0.612 1.00 80.69 85 ARG A O 1
ATOM 661 N N . HIS A 1 86 ? -16.509 17.582 -1.130 1.00 73.62 86 HIS A N 1
ATOM 662 C CA . HIS A 1 86 ? -17.848 17.894 -1.659 1.00 73.62 86 HIS A CA 1
ATOM 663 C C . HIS A 1 86 ? -18.883 16.774 -1.424 1.00 73.62 86 HIS A C 1
ATOM 665 O O . HIS A 1 86 ? -20.073 16.970 -1.638 1.00 73.62 86 HIS A O 1
ATOM 671 N N . GLY A 1 87 ? -18.466 15.600 -0.939 1.00 58.38 87 GLY A N 1
ATOM 672 C CA . GLY A 1 87 ? -19.305 14.409 -0.753 1.00 58.38 87 GLY A CA 1
ATOM 673 C C . GLY A 1 87 ? -20.331 14.466 0.385 1.00 58.38 87 GLY A C 1
ATOM 674 O O . GLY A 1 87 ? -20.971 13.455 0.652 1.00 58.38 87 GLY A O 1
ATOM 675 N N . ASN A 1 88 ? -20.529 15.618 1.034 1.00 49.59 88 ASN A N 1
ATOM 676 C CA . ASN A 1 88 ? -21.658 15.827 1.948 1.00 49.59 88 ASN A CA 1
ATOM 677 C C . ASN A 1 88 ? -22.988 16.107 1.211 1.00 49.59 88 ASN A C 1
ATOM 679 O O . ASN A 1 88 ? -24.017 16.202 1.874 1.00 49.59 88 ASN A O 1
ATOM 683 N N . GLU A 1 89 ? -22.986 16.201 -0.126 1.00 45.53 89 GLU A N 1
ATOM 684 C CA . GLU A 1 89 ? -24.192 16.451 -0.943 1.00 45.53 89 GLU A CA 1
ATOM 685 C C . GLU A 1 89 ? -24.524 15.331 -1.950 1.00 45.53 89 GLU A C 1
ATOM 687 O O . GLU A 1 89 ? -25.561 15.377 -2.611 1.00 45.53 89 GLU A O 1
ATOM 692 N N . ALA A 1 90 ? -23.699 14.283 -2.058 1.00 37.66 90 ALA A N 1
ATOM 693 C CA . ALA A 1 90 ? -23.983 13.158 -2.948 1.00 37.66 90 ALA A CA 1
ATOM 694 C C . ALA A 1 90 ? -24.899 12.139 -2.252 1.00 37.66 90 ALA A C 1
ATOM 696 O O . ALA A 1 90 ? -24.443 11.243 -1.540 1.00 37.66 90 ALA A O 1
ATOM 697 N N . ILE A 1 91 ? -26.202 12.311 -2.475 1.00 38.59 91 ILE A N 1
ATOM 698 C CA . ILE A 1 91 ? -27.252 11.315 -2.245 1.00 38.59 91 ILE A CA 1
ATOM 699 C C . ILE A 1 91 ? -26.819 10.002 -2.911 1.00 38.59 91 ILE A C 1
ATOM 701 O O . ILE A 1 91 ? -26.744 9.914 -4.136 1.00 38.59 91 ILE A O 1
ATOM 705 N N . LEU A 1 92 ? -26.520 8.986 -2.103 1.00 41.28 92 LEU A N 1
ATOM 706 C CA . LEU A 1 92 ? -26.544 7.598 -2.545 1.00 41.28 92 LEU A CA 1
ATOM 707 C C . LEU A 1 92 ? -27.954 7.080 -2.266 1.00 41.28 92 LEU A C 1
ATOM 709 O O . LEU A 1 92 ? -28.464 7.216 -1.154 1.00 41.28 92 LEU A O 1
ATOM 713 N N . ASP A 1 93 ? -28.589 6.549 -3.304 1.00 30.92 93 ASP A N 1
ATOM 714 C CA . ASP A 1 93 ? -29.931 5.980 -3.273 1.00 30.92 93 ASP A CA 1
ATOM 715 C C . ASP A 1 93 ? -30.187 5.104 -2.032 1.00 30.92 93 ASP A C 1
ATOM 717 O O . ASP A 1 93 ? -29.484 4.131 -1.760 1.00 30.92 93 ASP A O 1
ATOM 721 N N . GLY A 1 94 ? -31.256 5.441 -1.309 1.00 35.19 94 GLY A N 1
ATOM 722 C CA . GLY A 1 94 ? -32.277 4.489 -0.861 1.00 35.19 94 GLY A CA 1
ATOM 723 C C . GLY A 1 94 ? -31.951 3.385 0.154 1.00 35.19 94 GLY A C 1
ATOM 724 O O . GLY A 1 94 ? -32.892 2.718 0.573 1.00 35.19 94 GLY A O 1
ATOM 725 N N . SER A 1 95 ? -30.708 3.176 0.603 1.00 34.03 95 SER A N 1
ATOM 726 C CA . SER A 1 95 ? -30.390 2.134 1.608 1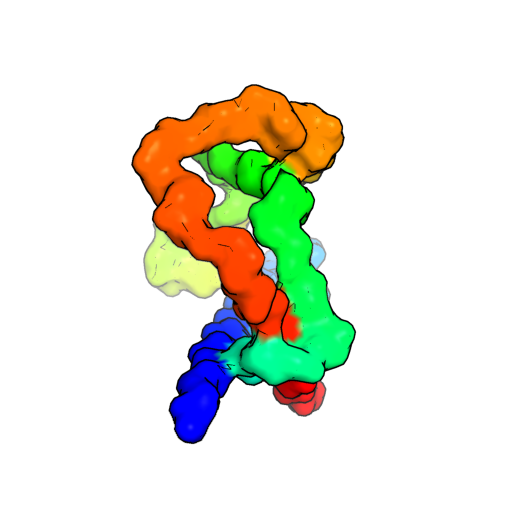.00 34.03 95 SER A CA 1
ATOM 727 C C .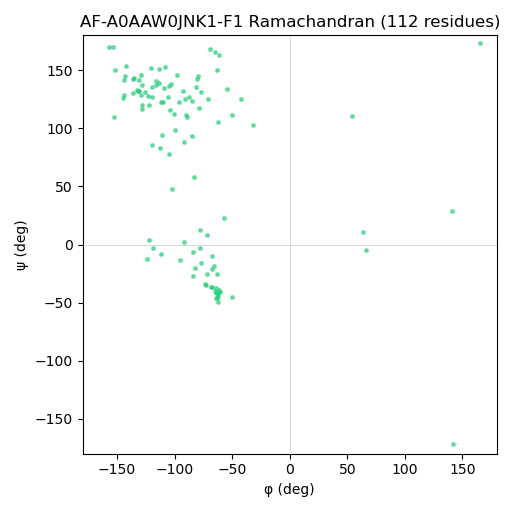 SER A 1 95 ? -29.711 2.627 2.890 1.00 34.03 95 SER A C 1
ATOM 729 O O . SER A 1 95 ? -29.417 1.823 3.772 1.00 34.03 95 SER A O 1
ATOM 731 N N . ASP A 1 96 ? -29.520 3.938 3.057 1.00 37.97 96 ASP A N 1
ATOM 732 C CA . ASP A 1 96 ? -28.857 4.518 4.239 1.00 37.97 96 ASP A CA 1
ATOM 733 C C . ASP A 1 96 ? -29.753 4.605 5.496 1.00 37.97 96 ASP A C 1
ATOM 735 O O . ASP A 1 96 ? -29.366 5.180 6.516 1.00 37.97 96 ASP A O 1
ATOM 739 N N . VAL A 1 97 ? -30.915 3.939 5.493 1.00 37.16 97 VAL A N 1
ATOM 740 C CA . VAL A 1 97 ? -31.663 3.612 6.719 1.00 37.16 97 VAL A CA 1
ATOM 741 C C . VAL A 1 97 ? -31.091 2.330 7.334 1.00 37.16 97 VAL A C 1
ATOM 743 O O . VAL A 1 97 ? -31.784 1.339 7.543 1.00 37.16 97 VAL A O 1
ATOM 746 N N . ILE A 1 98 ? -29.798 2.342 7.658 1.00 37.03 98 ILE A N 1
ATOM 747 C CA . ILE A 1 98 ? -29.239 1.416 8.645 1.00 37.03 98 ILE A CA 1
ATOM 748 C C . ILE A 1 98 ? -28.807 2.252 9.839 1.00 37.03 98 ILE A C 1
ATOM 750 O O . ILE A 1 98 ? -27.652 2.625 9.992 1.00 37.03 98 ILE A O 1
ATOM 754 N N . ASN A 1 99 ? -29.804 2.524 10.676 1.00 30.25 99 ASN A N 1
ATOM 755 C CA . ASN A 1 99 ? -29.685 2.744 12.107 1.00 30.25 99 ASN A CA 1
ATOM 756 C C . ASN A 1 99 ? -28.682 3.817 12.565 1.00 30.25 99 ASN A C 1
ATOM 758 O O . ASN A 1 99 ? -27.471 3.621 12.650 1.00 30.25 99 ASN A O 1
ATOM 762 N N . SER A 1 100 ? -29.250 4.898 13.087 1.00 31.88 100 SER A N 1
ATOM 763 C CA . SER A 1 100 ? -28.659 5.876 14.005 1.00 31.88 100 SER A CA 1
ATOM 764 C C . SER A 1 100 ? -28.121 5.281 15.331 1.00 31.88 100 SER A C 1
ATOM 766 O O . SER A 1 100 ? -27.940 6.000 16.313 1.00 31.88 100 SER A O 1
ATOM 768 N N . GLY A 1 101 ? -27.804 3.984 15.380 1.00 33.69 101 GLY A N 1
ATOM 769 C CA . GLY A 1 101 ? -27.180 3.285 16.499 1.00 33.69 101 GLY A CA 1
ATOM 770 C C . GLY A 1 101 ? -25.682 3.107 16.266 1.00 33.69 101 GLY A C 1
ATOM 771 O O . GLY A 1 101 ? -25.258 2.193 15.566 1.00 33.69 101 GLY A O 1
ATOM 772 N N . ARG A 1 102 ? -24.877 3.996 16.861 1.00 40.59 102 ARG A N 1
ATOM 773 C CA . ARG A 1 102 ? -23.402 3.958 16.939 1.00 40.59 102 ARG A CA 1
ATOM 774 C C . ARG A 1 102 ? -22.828 2.532 16.992 1.00 40.59 102 ARG A C 1
ATOM 776 O O . ARG A 1 102 ? -22.708 1.952 18.064 1.00 40.59 102 ARG A O 1
ATOM 783 N N . VAL A 1 103 ? -22.302 2.048 15.871 1.00 39.72 103 VAL A N 1
ATOM 784 C CA . VAL A 1 103 ? -21.231 1.044 15.884 1.00 39.72 103 VAL A CA 1
ATOM 785 C C . VAL A 1 103 ? -20.033 1.659 15.183 1.00 39.72 103 VAL A C 1
ATOM 787 O O . VAL A 1 103 ? -19.827 1.516 13.980 1.00 39.72 103 VAL A O 1
ATOM 790 N N . LYS A 1 104 ? -19.245 2.406 15.962 1.00 41.09 104 LYS A N 1
ATOM 791 C CA . LYS A 1 104 ? -17.898 2.813 15.563 1.00 41.09 104 LYS A CA 1
ATOM 792 C C . LYS A 1 104 ? -17.097 1.521 15.395 1.00 41.09 104 LYS A C 1
ATOM 794 O O . LYS A 1 104 ? -16.792 0.871 16.388 1.00 41.09 104 LYS A O 1
ATOM 799 N N . ARG A 1 105 ? -16.825 1.111 14.154 1.00 42.12 105 ARG A N 1
ATOM 800 C CA . ARG A 1 105 ? -15.911 0.000 13.860 1.00 42.12 105 ARG A CA 1
ATOM 801 C C . ARG A 1 105 ? -14.501 0.553 13.987 1.00 42.12 105 ARG A C 1
ATOM 803 O O . ARG A 1 105 ? -14.157 1.528 13.315 1.00 42.12 105 ARG A O 1
ATOM 810 N N . ARG A 1 106 ? -13.740 0.006 14.924 1.00 52.22 106 ARG A N 1
ATOM 811 C CA . ARG A 1 106 ? -12.458 0.550 15.350 1.00 52.22 106 ARG A CA 1
ATOM 812 C C . ARG A 1 106 ? -11.346 -0.494 15.114 1.00 52.22 106 ARG A C 1
ATOM 814 O O . ARG A 1 106 ? -11.623 -1.691 15.086 1.00 52.22 106 ARG A O 1
ATOM 821 N N . LEU A 1 107 ? -10.114 -0.039 14.886 1.00 50.47 107 LEU A N 1
ATOM 822 C CA . LEU A 1 107 ? -8.973 -0.796 14.362 1.00 50.47 107 LEU A CA 1
ATOM 823 C C . LEU A 1 107 ? -7.830 -0.968 15.380 1.00 50.47 107 LEU A C 1
ATOM 825 O O . LEU A 1 107 ? -7.460 -0.002 16.049 1.00 50.47 107 LEU A O 1
ATOM 829 N N . LEU A 1 108 ? -7.228 -2.159 15.435 1.00 52.06 108 LEU A N 1
ATOM 830 C CA . LEU A 1 108 ? -5.965 -2.457 16.123 1.00 52.06 108 LEU A CA 1
ATOM 831 C C . LEU A 1 108 ? -4.985 -3.124 15.136 1.00 52.06 108 LEU A C 1
ATOM 833 O O . LEU A 1 108 ? -5.366 -4.052 14.424 1.00 52.06 108 LEU A O 1
ATOM 837 N N . PHE A 1 109 ? -3.739 -2.643 15.077 1.00 59.66 109 PHE A N 1
ATOM 838 C CA . PHE A 1 109 ? -2.720 -3.077 14.110 1.00 59.66 109 PHE A CA 1
ATOM 839 C C . PHE A 1 109 ? -1.677 -4.012 14.734 1.00 59.66 109 PHE A C 1
ATOM 841 O O . PHE A 1 109 ? -1.138 -3.709 15.795 1.00 59.66 109 PHE A O 1
ATOM 848 N N . PHE A 1 110 ? -1.310 -5.068 14.007 1.00 52.00 110 PHE A N 1
ATOM 849 C CA . PHE A 1 110 ? -0.091 -5.848 14.213 1.00 52.00 110 PHE A CA 1
ATOM 850 C C . PHE A 1 110 ? 0.729 -5.836 12.915 1.00 52.00 110 PHE A C 1
ATOM 852 O O . PHE A 1 110 ? 0.262 -6.278 11.864 1.00 52.00 110 PHE A O 1
ATOM 859 N N . VAL A 1 111 ? 1.955 -5.312 12.981 1.00 53.56 111 VAL A N 1
ATOM 860 C CA . VAL A 1 111 ? 2.911 -5.317 11.863 1.00 53.56 111 VAL A CA 1
ATOM 861 C C . VAL A 1 111 ? 3.948 -6.394 12.145 1.00 53.56 111 VAL A C 1
ATOM 863 O O . VAL A 1 111 ? 4.700 -6.277 13.110 1.00 53.56 111 VAL A O 1
ATOM 866 N N . ALA A 1 112 ? 3.998 -7.428 11.308 1.00 45.12 112 ALA A N 1
ATOM 867 C CA . ALA A 1 112 ? 5.089 -8.390 11.331 1.00 45.12 112 ALA A CA 1
ATOM 868 C C . ALA A 1 112 ? 6.184 -7.882 10.382 1.00 45.12 112 ALA A C 1
ATOM 870 O O . ALA A 1 112 ? 5.993 -7.848 9.165 1.00 45.12 112 ALA A O 1
ATOM 871 N N . LYS A 1 113 ? 7.311 -7.437 10.943 1.00 41.59 113 LYS A N 1
ATOM 872 C CA . LYS A 1 113 ? 8.552 -7.195 10.199 1.00 41.59 113 LYS A CA 1
ATOM 873 C C . LYS A 1 113 ? 9.534 -8.323 10.512 1.00 41.59 113 LYS A C 1
ATOM 875 O O . LYS A 1 113 ? 9.651 -8.696 11.677 1.00 41.59 113 LYS A O 1
ATOM 880 N N . ASN A 1 114 ? 10.201 -8.830 9.475 1.00 45.50 114 ASN A N 1
ATOM 881 C CA . ASN A 1 114 ? 11.500 -9.494 9.622 1.00 45.50 114 ASN A CA 1
ATOM 882 C C . ASN A 1 114 ? 12.574 -8.447 9.920 1.00 45.50 114 ASN A C 1
ATOM 884 O O . ASN A 1 114 ? 12.437 -7.315 9.391 1.00 45.50 114 ASN A O 1
#

Nearest PDB structures (foldseek):
  7cqt-assembly1_A  TM=9.630E-01  e=6.160E-05  Brassica juncea
  2f82-assembly1_A  TM=9.341E-01  e=3.553E-05  Brassica juncea
  2f9a-assembly1_A-2  TM=8.600E-01  e=4.943E-05  Brassica juncea
  2wya-assembly2_D  TM=9.486E-01  e=3.787E-04  Homo sapiens
  2p8u-assembly1_B  TM=9.581E-01  e=9.133E-04  Homo sapiens

Sequence (114 aa):
MLPLLHLATTAIVVYAEGPAQPTGGAAAIAILIGPDAPITFEGRVRGTYMAHDYYFYKPNLASEYTAFEFGCHLHGIQSRRFNIRHGNEAILDGSDVINSGRVKRRLLFFVAKN

Mean predicted aligned error: 11.58 Å

Foldseek 3Di:
DWDKDKDKDWDFAAADPDPCHVVTDIWIKIKIKGFPAPAFDDPQQWFFDDDDDQAWADPDPVDRHIDHDDDDPVVGVVRGVVCRVPVVPDDDDDDPPPDPDDRGTGMDIDIDDD